Protein AF-A0A2E3KB56-F1 (afdb_monomer_lite)

Radius of gyration: 26.31 Å; chains: 1; bounding box: 54×17×83 Å

Foldseek 3Di:
DPPPDPVVVVVVVVVCCVVQNVVRVVVVVVVVVVVVVVVVVVVVVVVVVVVVVCVVDVCVVVVPPPPVPPPPPPPDDDDDDDPPPPPPPDDDDD

pLDDT: mean 76.58, std 15.92, range [46.5, 95.56]

Secondary structure (DSSP, 8-state):
-----HHHHHHHHHHHHHHH-TTHHHHHHHHHHHHHHHHHHHHHHHHHHHHHHHHHS-THHHHS--GGGTTTS-----------TT--------

Structure (mmCIF, N/CA/C/O backbone):
data_AF-A0A2E3KB56-F1
#
_entry.id   AF-A0A2E3KB56-F1
#
loop_
_atom_site.group_PDB
_atom_site.id
_atom_site.type_symbol
_atom_site.label_atom_id
_atom_site.label_alt_id
_atom_site.label_comp_id
_atom_site.label_asym_id
_atom_site.label_entity_id
_atom_site.label_seq_id
_atom_site.pdbx_PDB_ins_code
_atom_site.Cartn_x
_atom_site.Cartn_y
_atom_site.Cartn_z
_atom_site.occupancy
_atom_site.B_iso_or_equiv
_atom_site.auth_seq_id
_atom_site.auth_comp_id
_atom_site.auth_asym_id
_atom_site.auth_atom_id
_atom_site.pdbx_PDB_model_num
ATOM 1 N N . MET A 1 1 ? 20.390 -15.819 6.240 1.00 65.75 1 MET A N 1
ATOM 2 C CA . MET A 1 1 ? 19.424 -15.076 7.073 1.00 65.75 1 MET A CA 1
ATOM 3 C C . MET A 1 1 ? 19.138 -1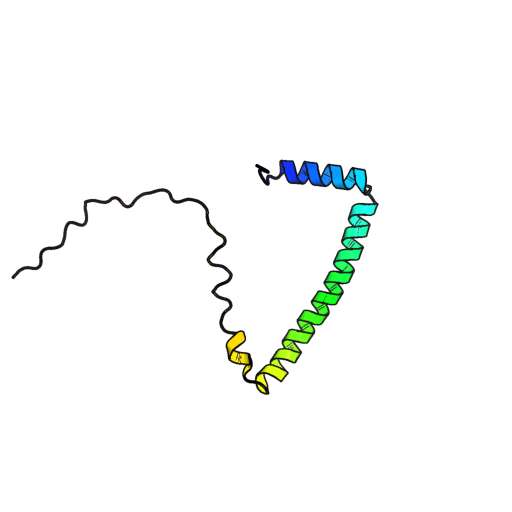3.795 6.321 1.00 65.75 1 MET A C 1
ATOM 5 O O . MET A 1 1 ? 20.094 -13.151 5.917 1.00 65.75 1 MET A O 1
ATOM 9 N N . LEU A 1 2 ? 17.873 -13.543 5.968 1.00 63.81 2 LEU A N 1
ATOM 10 C CA . LEU A 1 2 ? 17.495 -12.298 5.300 1.00 63.81 2 LEU A CA 1
ATOM 11 C C . LEU A 1 2 ? 17.599 -11.203 6.358 1.00 63.81 2 LEU A C 1
ATOM 13 O O . LEU A 1 2 ? 16.684 -11.049 7.164 1.00 63.81 2 LEU A O 1
ATOM 17 N N . ASP A 1 3 ? 18.739 -10.523 6.406 1.00 74.19 3 ASP A N 1
ATOM 18 C CA . ASP A 1 3 ? 18.854 -9.269 7.137 1.00 74.19 3 ASP A CA 1
ATOM 19 C C . ASP A 1 3 ? 17.890 -8.298 6.453 1.00 74.19 3 ASP A C 1
ATOM 21 O O . ASP A 1 3 ? 18.140 -7.823 5.350 1.00 74.19 3 ASP A O 1
ATOM 25 N N . LEU A 1 4 ? 16.705 -8.104 7.039 1.00 80.31 4 LEU A N 1
ATOM 26 C CA . LEU A 1 4 ? 15.681 -7.184 6.546 1.00 80.31 4 LEU A CA 1
ATOM 27 C C . LEU A 1 4 ? 16.160 -5.749 6.784 1.00 80.31 4 LEU A C 1
ATOM 29 O O . LEU A 1 4 ? 15.724 -5.065 7.707 1.00 80.31 4 LEU A O 1
ATOM 33 N N . GLY A 1 5 ? 17.106 -5.319 5.957 1.00 90.50 5 GLY A N 1
ATOM 34 C CA . GLY A 1 5 ? 17.648 -3.977 5.932 1.00 90.50 5 GLY A CA 1
ATOM 35 C C . GLY A 1 5 ? 17.040 -3.128 4.821 1.00 90.50 5 GLY A C 1
ATOM 36 O O . GLY A 1 5 ? 16.332 -3.592 3.922 1.00 90.50 5 GLY A O 1
ATOM 37 N N . TRP A 1 6 ? 17.383 -1.842 4.853 1.00 93.50 6 TRP A N 1
ATOM 38 C CA . TRP A 1 6 ? 17.057 -0.906 3.777 1.00 93.50 6 TRP A CA 1
ATOM 39 C C . TRP A 1 6 ? 17.611 -1.358 2.420 1.00 93.50 6 TRP A C 1
ATOM 41 O O . TRP A 1 6 ? 16.999 -1.084 1.389 1.00 93.50 6 TRP A O 1
ATOM 51 N N . GLN A 1 7 ? 18.738 -2.072 2.418 1.00 93.00 7 GLN A N 1
ATOM 52 C CA . GLN A 1 7 ? 19.420 -2.522 1.208 1.00 93.00 7 GLN A CA 1
ATOM 53 C C . GLN A 1 7 ? 18.666 -3.667 0.511 1.00 93.00 7 GLN A C 1
ATOM 55 O O . GLN A 1 7 ? 18.439 -3.606 -0.697 1.00 93.00 7 GLN A O 1
ATOM 60 N N . GLU A 1 8 ? 18.196 -4.662 1.263 1.00 90.75 8 GLU A N 1
ATOM 61 C CA . GLU A 1 8 ? 17.374 -5.767 0.765 1.00 90.75 8 GLU A CA 1
ATOM 62 C C . GLU A 1 8 ? 16.033 -5.271 0.223 1.00 90.75 8 GLU A C 1
ATOM 64 O O . GLU A 1 8 ? 15.620 -5.690 -0.859 1.00 90.75 8 GLU A O 1
ATOM 69 N N . LEU A 1 9 ? 15.373 -4.333 0.914 1.00 93.44 9 LEU A N 1
ATOM 70 C CA . LEU A 1 9 ? 14.150 -3.709 0.397 1.00 93.44 9 LEU A CA 1
ATOM 71 C C . LEU A 1 9 ? 14.398 -2.988 -0.931 1.00 93.44 9 LEU A C 1
ATOM 73 O O . LEU A 1 9 ? 13.567 -3.066 -1.836 1.00 93.44 9 LEU A O 1
ATOM 77 N N . PHE A 1 10 ? 15.546 -2.322 -1.075 1.00 94.56 10 PHE A N 1
ATOM 78 C CA . PHE A 1 10 ? 15.928 -1.670 -2.325 1.00 94.56 10 PHE A CA 1
ATOM 79 C C . PHE A 1 10 ? 16.135 -2.682 -3.454 1.00 94.56 10 PHE A C 1
ATOM 81 O O . PHE A 1 10 ? 15.638 -2.478 -4.562 1.00 94.56 10 PHE A O 1
ATOM 88 N N . LEU A 1 11 ? 16.816 -3.793 -3.166 1.00 94.31 11 LEU A N 1
ATOM 89 C CA . LEU A 1 11 ? 17.046 -4.869 -4.126 1.00 94.31 11 LEU A CA 1
ATOM 90 C C . LEU A 1 11 ? 15.725 -5.506 -4.578 1.00 94.31 11 LEU A C 1
ATOM 92 O O . LEU A 1 11 ? 15.489 -5.645 -5.777 1.00 94.31 11 LEU A O 1
ATOM 96 N N . ILE A 1 12 ? 14.836 -5.837 -3.638 1.00 93.44 12 ILE A N 1
ATOM 97 C CA . ILE A 1 12 ? 13.517 -6.412 -3.936 1.00 93.44 12 ILE A CA 1
ATOM 98 C C . ILE A 1 12 ? 12.666 -5.419 -4.733 1.00 93.44 12 ILE A C 1
ATOM 100 O O . ILE A 1 12 ? 12.034 -5.810 -5.711 1.00 93.44 12 ILE A O 1
ATOM 104 N N . SER A 1 13 ? 12.678 -4.137 -4.359 1.00 93.50 13 SER A N 1
ATOM 105 C CA . SER A 1 13 ? 11.981 -3.073 -5.090 1.00 93.50 13 SER A CA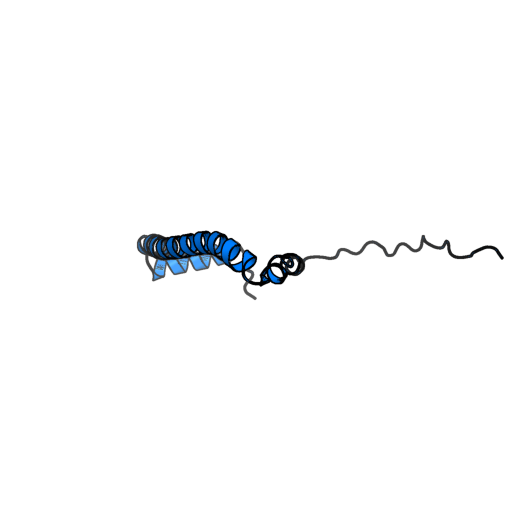 1
ATOM 106 C C . SER A 1 13 ? 12.483 -2.961 -6.531 1.00 93.50 13 SER A C 1
ATOM 108 O O . SER A 1 13 ? 11.683 -2.936 -7.464 1.00 93.50 13 SER A O 1
ATOM 110 N N . LEU A 1 14 ? 13.802 -2.985 -6.736 1.00 95.00 14 LEU A N 1
ATOM 111 C CA . LEU A 1 14 ? 14.405 -2.940 -8.066 1.00 95.00 14 LEU A CA 1
ATOM 112 C C . LEU A 1 14 ? 14.000 -4.154 -8.914 1.00 95.00 14 LEU A C 1
ATOM 114 O O . LEU A 1 14 ? 13.582 -3.992 -10.059 1.00 95.00 14 LEU A O 1
ATOM 118 N N . VAL A 1 15 ? 14.069 -5.361 -8.346 1.00 95.38 15 VAL A N 1
ATOM 119 C CA . VAL A 1 15 ? 13.649 -6.595 -9.027 1.00 95.38 15 VAL A CA 1
ATOM 120 C C . VAL A 1 15 ? 12.158 -6.548 -9.368 1.00 95.38 15 VAL A C 1
ATOM 122 O O . VAL A 1 15 ? 11.781 -6.845 -10.500 1.00 95.38 15 VAL A O 1
ATOM 125 N N . ALA A 1 16 ? 11.310 -6.115 -8.434 1.00 94.31 16 ALA A N 1
ATOM 126 C CA . ALA A 1 16 ? 9.876 -5.966 -8.659 1.00 94.31 16 ALA A CA 1
ATOM 127 C C . ALA A 1 16 ? 9.580 -4.970 -9.790 1.00 94.31 16 ALA A C 1
ATOM 129 O O . ALA A 1 16 ? 8.758 -5.257 -10.658 1.00 94.31 16 ALA A O 1
ATOM 130 N N . ILE A 1 17 ? 10.287 -3.836 -9.829 1.00 95.06 17 ILE A N 1
ATOM 131 C CA . ILE A 1 17 ? 10.187 -2.842 -10.903 1.00 95.06 17 ILE A CA 1
ATOM 132 C C . ILE A 1 17 ? 10.590 -3.435 -12.257 1.00 95.06 17 ILE A C 1
ATOM 134 O O . ILE A 1 17 ? 9.943 -3.130 -13.252 1.00 95.06 17 ILE A O 1
ATOM 138 N N . ILE A 1 18 ? 11.636 -4.260 -12.324 1.00 95.56 18 ILE A N 1
ATOM 139 C CA . ILE A 1 18 ? 12.085 -4.865 -13.588 1.00 95.56 18 ILE A CA 1
ATOM 140 C C . ILE A 1 18 ? 11.073 -5.899 -14.092 1.00 95.56 18 ILE A C 1
ATOM 142 O O . ILE A 1 18 ? 10.751 -5.910 -15.276 1.00 95.56 18 ILE A O 1
ATOM 146 N N . VAL A 1 19 ? 10.570 -6.757 -13.202 1.00 94.75 19 VAL A N 1
ATOM 147 C CA . VAL A 1 19 ? 9.652 -7.851 -13.556 1.00 94.75 19 VAL A CA 1
ATOM 148 C C . VAL A 1 19 ? 8.277 -7.327 -13.953 1.00 94.75 19 VAL A C 1
ATOM 150 O O . VAL A 1 19 ? 7.706 -7.765 -14.947 1.00 94.75 19 VAL A O 1
ATOM 153 N N . VAL A 1 20 ? 7.734 -6.407 -13.158 1.00 92.94 20 VAL A N 1
ATOM 154 C CA . VAL A 1 20 ? 6.394 -5.851 -13.366 1.00 92.94 20 VAL A CA 1
ATOM 155 C C . VAL A 1 20 ? 6.427 -4.698 -14.364 1.00 92.94 20 VAL A C 1
ATOM 157 O O . VAL A 1 20 ? 5.489 -4.523 -15.127 1.00 92.94 20 VAL A O 1
ATOM 160 N N . GLY A 1 21 ? 7.502 -3.913 -14.357 1.00 93.56 21 GLY A N 1
ATOM 161 C CA . GLY A 1 21 ? 7.627 -2.655 -15.079 1.00 93.56 21 GLY A CA 1
ATOM 162 C C . GLY A 1 21 ? 7.499 -1.440 -14.141 1.00 93.56 21 GLY A C 1
ATOM 163 O O . GLY A 1 21 ? 6.605 -1.394 -13.288 1.00 93.56 21 GLY A O 1
ATOM 164 N N . PRO A 1 22 ? 8.331 -0.390 -14.310 1.00 91.69 22 PRO A N 1
ATOM 165 C CA . PRO A 1 22 ? 8.321 0.803 -13.449 1.00 91.69 22 PRO A CA 1
ATOM 166 C C . PRO A 1 22 ? 7.019 1.605 -13.517 1.00 91.69 22 PRO A C 1
ATOM 168 O O . PRO A 1 22 ? 6.692 2.340 -12.588 1.00 91.69 22 PRO A O 1
ATOM 171 N N . LYS A 1 23 ? 6.276 1.484 -14.620 1.00 92.06 23 LYS A N 1
ATOM 172 C CA . LYS A 1 23 ? 4.987 2.158 -14.813 1.00 92.06 23 LYS A CA 1
ATOM 173 C C . LYS A 1 23 ? 3.821 1.336 -14.273 1.00 92.06 23 LYS A C 1
ATOM 175 O O . LYS A 1 23 ? 2.838 1.920 -13.830 1.00 92.06 23 LYS A O 1
ATOM 180 N N . ASP A 1 24 ? 3.957 0.015 -14.249 1.00 93.69 24 ASP A N 1
ATOM 181 C CA . ASP A 1 24 ? 2.875 -0.893 -13.879 1.00 93.69 24 ASP A CA 1
ATOM 182 C C . ASP A 1 24 ? 2.833 -1.142 -12.370 1.00 93.69 24 ASP A C 1
ATOM 184 O O . ASP A 1 24 ? 1.753 -1.162 -11.785 1.00 93.69 24 ASP A O 1
ATOM 188 N N . LEU A 1 25 ? 3.985 -1.184 -11.690 1.00 93.38 25 LEU A N 1
ATOM 189 C CA . LEU A 1 25 ? 4.058 -1.288 -10.227 1.00 93.38 25 LEU A CA 1
ATOM 190 C C . LEU A 1 25 ? 3.210 -0.225 -9.483 1.00 93.38 25 LEU A C 1
ATOM 192 O O . LEU A 1 25 ? 2.382 -0.603 -8.649 1.00 93.38 25 LEU A O 1
ATOM 196 N N . PRO A 1 26 ? 3.305 1.089 -9.780 1.00 89.62 26 PRO A N 1
ATOM 197 C CA . PRO A 1 26 ? 2.455 2.094 -9.134 1.00 89.62 26 PRO A CA 1
ATOM 198 C C . PRO A 1 26 ? 0.975 1.987 -9.534 1.00 89.62 26 PRO A C 1
ATOM 200 O O . PRO A 1 26 ? 0.096 2.335 -8.742 1.00 89.62 26 PRO A O 1
ATOM 203 N N . VAL A 1 27 ? 0.671 1.496 -10.738 1.00 93.56 27 VAL A N 1
ATOM 204 C CA . VAL A 1 27 ? -0.709 1.271 -11.197 1.00 93.56 27 VAL A CA 1
ATOM 205 C C . VAL A 1 27 ? -1.348 0.096 -10.447 1.00 93.56 27 VAL A C 1
ATOM 207 O O . VAL A 1 27 ? -2.497 0.198 -10.005 1.00 93.56 27 VAL A O 1
ATOM 210 N N . LEU A 1 28 ? -0.595 -0.981 -10.213 1.00 92.62 28 LEU A N 1
ATOM 211 C CA . LEU A 1 28 ? -1.022 -2.119 -9.398 1.00 92.62 28 LEU A CA 1
ATOM 212 C C . LEU A 1 28 ? -1.258 -1.704 -7.944 1.00 92.62 28 LEU A C 1
ATOM 214 O O . LEU A 1 28 ? -2.322 -1.994 -7.396 1.00 92.62 28 LEU A O 1
ATOM 218 N N . ILE A 1 29 ? -0.330 -0.948 -7.342 1.00 94.12 29 ILE A N 1
ATOM 219 C CA . ILE A 1 29 ? -0.497 -0.429 -5.975 1.00 94.12 29 ILE A CA 1
ATOM 220 C C . ILE A 1 29 ? -1.763 0.419 -5.873 1.00 94.12 29 ILE A C 1
ATOM 222 O O . ILE A 1 29 ? -2.535 0.236 -4.933 1.00 94.12 29 ILE A O 1
ATOM 226 N N . ARG A 1 30 ? -2.023 1.315 -6.836 1.00 94.19 30 ARG A N 1
ATOM 227 C CA . ARG A 1 30 ? -3.255 2.127 -6.877 1.00 94.19 30 ARG A CA 1
ATOM 228 C C . ARG A 1 30 ? -4.517 1.276 -6.976 1.00 94.19 30 ARG A C 1
ATOM 230 O O . ARG A 1 30 ? -5.523 1.597 -6.348 1.00 94.19 30 ARG A O 1
ATOM 237 N N . SER A 1 31 ? -4.466 0.193 -7.743 1.00 94.75 31 SER A N 1
ATOM 238 C CA . SER A 1 31 ? -5.597 -0.725 -7.908 1.00 94.75 31 SER A CA 1
ATOM 239 C C . SER A 1 31 ? -5.901 -1.463 -6.604 1.00 94.75 31 SER A C 1
ATOM 241 O O . SER A 1 31 ? -7.040 -1.449 -6.137 1.00 94.75 31 SER A O 1
ATOM 243 N N . ILE A 1 32 ? -4.865 -2.003 -5.959 1.00 95.38 32 ILE A N 1
ATOM 244 C CA . ILE A 1 32 ? -4.963 -2.684 -4.664 1.00 95.38 32 ILE A CA 1
ATOM 245 C C . ILE A 1 32 ? -5.430 -1.706 -3.580 1.00 95.38 32 ILE A C 1
ATOM 247 O O . ILE A 1 32 ? -6.389 -1.981 -2.864 1.00 95.38 32 ILE A O 1
ATOM 251 N N . THR A 1 33 ? -4.827 -0.518 -3.485 1.00 93.50 33 THR A N 1
ATOM 252 C CA . THR A 1 33 ? -5.227 0.484 -2.481 1.00 93.50 33 THR A CA 1
ATOM 253 C C . THR A 1 33 ? -6.648 0.992 -2.683 1.00 93.50 33 THR A C 1
ATOM 255 O O . THR A 1 33 ? -7.326 1.270 -1.697 1.00 93.50 33 THR A O 1
ATOM 258 N N . LYS A 1 34 ? -7.151 1.070 -3.920 1.00 94.25 34 LYS A N 1
ATOM 259 C CA . LYS A 1 34 ? -8.561 1.393 -4.178 1.00 94.25 34 LYS A CA 1
ATOM 260 C C . LYS A 1 34 ? -9.495 0.333 -3.586 1.00 94.25 34 LYS A C 1
ATOM 262 O O . LYS A 1 34 ? -10.488 0.698 -2.964 1.00 94.25 34 LYS A O 1
ATOM 267 N N . TRP A 1 35 ? -9.147 -0.948 -3.710 1.00 94.38 35 TRP A N 1
ATOM 268 C CA . TRP A 1 35 ? -9.910 -2.050 -3.115 1.00 94.38 35 TRP A CA 1
ATOM 269 C C . TRP A 1 35 ? -9.836 -2.019 -1.586 1.00 94.38 35 TRP A C 1
ATOM 271 O O . TRP A 1 35 ? -10.865 -2.071 -0.913 1.00 94.38 35 TRP A O 1
ATOM 281 N N . PHE A 1 36 ? -8.640 -1.813 -1.028 1.00 95.00 36 PHE A N 1
ATOM 282 C CA . PHE A 1 36 ? -8.457 -1.624 0.415 1.00 95.00 36 PHE A CA 1
ATOM 283 C C . PHE A 1 36 ? -9.218 -0.409 0.954 1.00 95.00 36 PHE A C 1
ATOM 285 O O . PHE A 1 36 ? -9.723 -0.453 2.072 1.00 95.00 36 PHE A O 1
ATOM 292 N N . ARG A 1 37 ? -9.344 0.676 0.182 1.00 93.75 37 ARG A N 1
ATOM 293 C CA . ARG A 1 37 ? -10.111 1.864 0.581 1.00 93.75 37 ARG A CA 1
ATOM 294 C C . ARG A 1 37 ? -11.600 1.555 0.711 1.00 93.75 37 ARG A C 1
ATOM 296 O O . ARG A 1 37 ? -12.222 2.023 1.661 1.00 93.75 37 ARG A O 1
ATOM 303 N N . THR A 1 38 ? -12.144 0.744 -0.194 1.00 91.88 38 THR A N 1
ATOM 304 C CA . THR A 1 38 ? -13.516 0.239 -0.085 1.00 91.88 38 THR A CA 1
ATOM 305 C C . THR A 1 38 ? -13.670 -0.634 1.157 1.00 91.88 38 THR A C 1
ATOM 307 O O . THR A 1 38 ? -14.534 -0.351 1.977 1.00 91.88 38 THR A O 1
ATOM 310 N N . VAL A 1 39 ? -12.786 -1.609 1.387 1.00 94.12 39 VAL A N 1
ATOM 311 C CA . VAL A 1 39 ? -12.830 -2.442 2.607 1.00 94.12 39 VAL A CA 1
ATOM 312 C C . VAL A 1 39 ? -12.755 -1.583 3.874 1.00 94.12 39 VAL A C 1
ATOM 314 O O . VAL A 1 39 ? -13.561 -1.753 4.786 1.00 94.12 39 VAL A O 1
ATOM 317 N N . LYS A 1 40 ? -11.860 -0.589 3.900 1.00 90.94 40 LYS A N 1
ATOM 318 C CA . LYS A 1 40 ? -11.729 0.363 5.006 1.00 90.94 40 LYS A CA 1
ATOM 319 C C . LYS A 1 40 ? -13.033 1.125 5.260 1.00 90.94 40 LYS A C 1
ATOM 321 O O . LYS A 1 40 ? -13.405 1.259 6.416 1.00 90.94 40 LYS A O 1
ATOM 326 N N . SER A 1 41 ? -13.745 1.585 4.223 1.00 88.81 41 SER A N 1
ATOM 327 C CA . SER A 1 41 ? -15.057 2.238 4.409 1.00 88.81 41 SER A CA 1
ATOM 328 C C . SER A 1 41 ? -16.085 1.336 5.085 1.00 88.81 41 SER A C 1
ATOM 330 O O . SER A 1 41 ? -16.805 1.805 5.95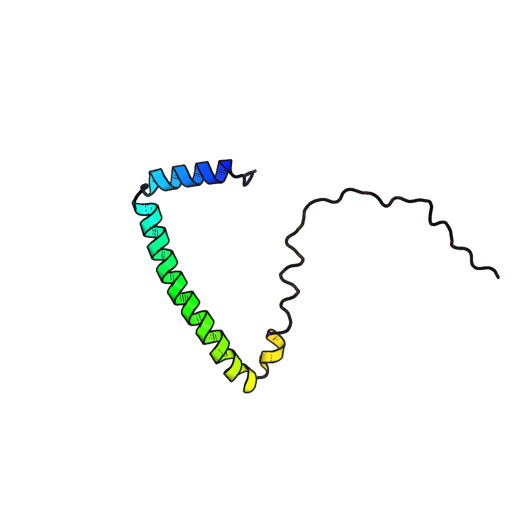8 1.00 88.81 41 SER A O 1
ATOM 332 N N . ILE A 1 42 ? -16.087 0.043 4.763 1.00 89.69 42 ILE A N 1
ATOM 333 C CA . ILE A 1 42 ? -17.022 -0.907 5.365 1.00 89.69 42 ILE A CA 1
ATOM 334 C C . ILE A 1 42 ? -16.658 -1.133 6.845 1.00 89.69 42 ILE A C 1
ATOM 336 O O . ILE A 1 42 ? -17.544 -1.144 7.689 1.00 89.69 42 ILE A O 1
ATOM 340 N N . VAL A 1 43 ? -15.366 -1.209 7.198 1.00 88.44 43 VAL A N 1
ATOM 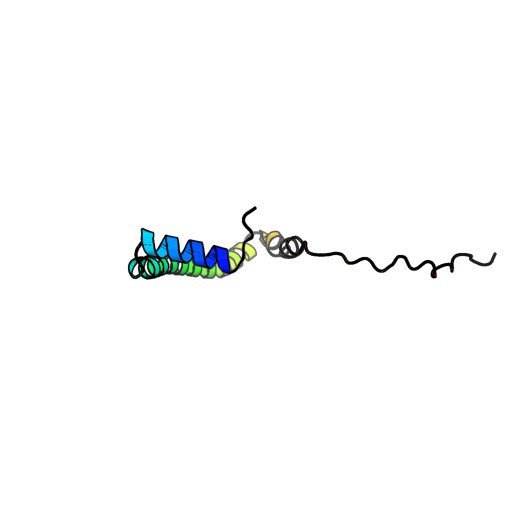341 C CA . VAL A 1 43 ? -14.894 -1.294 8.602 1.00 88.44 43 VAL A CA 1
ATOM 342 C C . VAL A 1 43 ? -15.331 -0.094 9.449 1.00 88.44 43 VAL A C 1
ATOM 344 O O . VAL A 1 43 ? -15.641 -0.262 10.627 1.00 88.44 43 VAL A O 1
ATOM 347 N N . TRP A 1 44 ? -15.378 1.113 8.878 1.00 87.31 44 TRP A N 1
ATOM 348 C CA . TRP A 1 44 ? -15.912 2.282 9.587 1.00 87.31 44 TRP A CA 1
ATOM 349 C C . TRP A 1 44 ? -17.410 2.133 9.861 1.00 87.31 44 TRP A C 1
ATOM 351 O O . TRP A 1 44 ? -17.830 2.281 1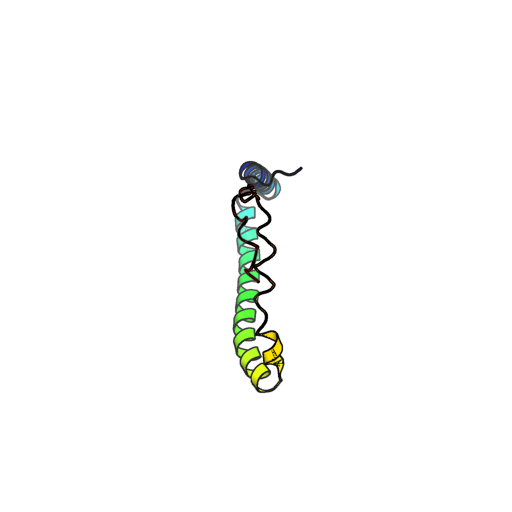1.000 1.00 87.31 44 TRP A O 1
ATOM 361 N N . THR A 1 45 ? -18.198 1.722 8.864 1.00 85.06 45 THR A N 1
ATOM 362 C CA . THR A 1 45 ? -19.640 1.471 9.040 1.00 85.06 45 THR A CA 1
ATOM 363 C C . THR A 1 45 ? -19.931 0.308 9.996 1.00 85.06 45 THR A C 1
ATOM 365 O O . THR A 1 45 ? -20.926 0.335 10.719 1.00 85.06 45 THR A O 1
ATOM 368 N N . PHE A 1 46 ? -19.062 -0.706 10.042 1.00 84.94 46 PHE A N 1
ATOM 369 C CA . PHE A 1 46 ? -19.176 -1.799 11.004 1.00 84.94 46 PHE A CA 1
ATOM 370 C C . PHE A 1 46 ? -18.983 -1.324 12.439 1.00 84.94 46 PHE A C 1
ATOM 372 O O . PHE A 1 46 ? -19.700 -1.806 13.294 1.00 84.94 46 PHE A O 1
ATOM 379 N N . GLN A 1 47 ? -18.070 -0.395 12.730 1.00 83.50 47 GLN A N 1
ATOM 380 C CA . GLN A 1 47 ? -17.902 0.112 14.100 1.00 83.50 47 GLN A CA 1
ATOM 381 C C . GLN A 1 47 ? -19.187 0.765 14.620 1.00 83.50 47 GLN A C 1
ATOM 383 O O . GLN A 1 47 ? -19.618 0.437 15.724 1.00 83.50 47 GLN A O 1
ATOM 388 N N . ASP A 1 48 ? -19.828 1.590 13.789 1.00 84.12 48 ASP A N 1
ATOM 389 C CA . ASP A 1 48 ? -21.095 2.251 14.122 1.00 84.12 48 ASP A CA 1
ATOM 390 C C . ASP A 1 48 ? -22.235 1.228 14.277 1.00 84.12 48 ASP A C 1
ATOM 392 O O . ASP A 1 48 ? -23.020 1.281 15.222 1.00 84.12 48 ASP A O 1
ATOM 396 N N . SER A 1 49 ? -22.295 0.234 13.384 1.00 79.19 49 SER A N 1
ATOM 397 C CA . SER A 1 49 ? -23.323 -0.820 13.423 1.00 79.19 49 SER A CA 1
ATOM 398 C C . SER A 1 49 ? -23.112 -1.806 14.580 1.00 79.19 49 SER A C 1
ATOM 400 O O . SER A 1 49 ? -24.069 -2.312 15.157 1.00 79.19 49 SER A O 1
ATOM 402 N N . LEU A 1 50 ? -21.858 -2.082 14.943 1.00 79.25 50 LEU A N 1
ATOM 403 C CA . LEU A 1 50 ? -21.498 -2.914 16.087 1.00 79.25 50 LEU A CA 1
ATOM 404 C C . LEU A 1 50 ? -21.800 -2.211 17.404 1.00 79.25 50 LEU A C 1
ATOM 406 O O . LEU A 1 50 ? -22.038 -2.897 18.384 1.00 79.25 50 LEU A O 1
ATOM 410 N N . GLU A 1 51 ? -21.796 -0.880 17.455 1.00 78.62 51 GLU A N 1
ATOM 411 C CA . GLU A 1 51 ? -22.227 -0.138 18.639 1.00 78.62 51 GLU A CA 1
ATOM 412 C C . GLU A 1 51 ? -23.727 -0.321 18.905 1.00 78.62 51 GLU A C 1
ATOM 414 O O . GLU A 1 51 ? -24.127 -0.518 20.050 1.00 78.62 51 GLU A O 1
ATOM 419 N N . GLU A 1 52 ? -24.536 -0.340 17.844 1.00 79.56 52 GLU A N 1
ATOM 420 C CA . GLU A 1 52 ? -25.968 -0.633 17.928 1.00 79.56 52 GLU A CA 1
ATOM 421 C C . GLU A 1 52 ? -26.222 -2.088 18.337 1.00 79.56 52 GLU A C 1
ATOM 423 O O . GLU A 1 52 ? -26.942 -2.361 19.295 1.00 79.56 52 GLU A O 1
ATOM 428 N N . ILE A 1 53 ? -25.529 -3.031 17.693 1.00 72.19 53 ILE A N 1
ATOM 429 C CA . ILE A 1 53 ? -25.643 -4.457 18.018 1.00 72.19 53 ILE A CA 1
ATOM 430 C C . ILE A 1 53 ? -25.094 -4.747 19.424 1.00 72.19 53 ILE A C 1
ATOM 432 O O . ILE A 1 53 ? -25.670 -5.561 20.134 1.00 72.19 53 ILE A O 1
ATOM 436 N N . ALA A 1 54 ? -24.027 -4.083 19.875 1.00 75.12 54 ALA A N 1
ATOM 437 C CA . ALA A 1 54 ? -23.457 -4.251 21.218 1.00 75.12 54 ALA A CA 1
ATOM 438 C C . ALA A 1 54 ? -24.315 -3.637 22.336 1.00 75.12 54 ALA A C 1
ATOM 440 O O . ALA A 1 54 ? -24.117 -3.964 23.509 1.00 75.12 54 ALA A O 1
ATOM 441 N N . ARG A 1 55 ? -25.248 -2.739 21.993 1.00 75.06 55 ARG A N 1
ATOM 442 C CA . ARG A 1 55 ? -26.303 -2.296 22.913 1.00 75.06 55 ARG A CA 1
ATOM 443 C C . ARG A 1 55 ? -27.392 -3.359 23.071 1.00 75.06 55 ARG A C 1
ATOM 445 O O . ARG A 1 55 ? -27.903 -3.514 24.175 1.00 75.06 55 ARG A O 1
ATOM 452 N N . GLU A 1 56 ? -27.711 -4.107 22.013 1.00 68.12 56 GLU A N 1
ATOM 453 C CA . GLU A 1 56 ? -28.744 -5.161 22.027 1.00 68.12 56 GLU A CA 1
ATOM 454 C C . GLU A 1 56 ? -28.223 -6.562 22.412 1.00 68.12 56 GLU A C 1
ATOM 456 O O . GLU A 1 56 ? -28.957 -7.369 22.978 1.00 68.12 56 GLU A O 1
ATOM 461 N N . THR A 1 57 ? -26.951 -6.862 22.150 1.00 64.75 57 THR A N 1
ATOM 462 C CA . THR A 1 57 ? -26.255 -8.104 22.527 1.00 64.75 57 THR A CA 1
ATOM 463 C C . THR A 1 57 ? -25.050 -7.767 23.400 1.00 64.75 57 THR A C 1
ATOM 465 O O . THR A 1 57 ? -24.357 -6.799 23.126 1.00 64.75 57 THR A O 1
ATOM 468 N N . GLU A 1 58 ? -24.768 -8.558 24.443 1.00 59.88 58 GLU A N 1
ATOM 469 C CA . GLU A 1 58 ? -23.722 -8.343 25.472 1.00 59.88 58 GLU A CA 1
ATOM 470 C C . GLU A 1 58 ? -22.246 -8.329 24.966 1.00 59.88 58 GLU A C 1
ATOM 472 O O . GLU A 1 58 ? -21.321 -8.757 25.659 1.00 59.88 58 GLU A O 1
ATOM 477 N N . LEU A 1 59 ? -21.974 -7.835 23.758 1.00 62.84 59 LEU A N 1
ATOM 478 C CA . LEU A 1 59 ? -20.666 -7.805 23.093 1.00 62.84 59 LEU A CA 1
ATOM 479 C C . LEU A 1 59 ? -19.652 -6.845 23.738 1.00 62.84 59 LEU A C 1
ATOM 481 O O . LEU A 1 59 ? -18.495 -6.802 23.322 1.00 62.84 59 LEU A O 1
ATOM 485 N N . GLN A 1 60 ? -20.051 -6.117 24.783 1.00 60.97 60 GLN A N 1
ATOM 486 C CA . GLN A 1 60 ? -19.191 -5.219 25.561 1.00 60.97 60 GLN A CA 1
ATOM 487 C C . GLN A 1 60 ? -17.930 -5.938 26.084 1.00 60.97 60 GLN A C 1
ATOM 489 O O . GLN A 1 60 ? -16.842 -5.373 26.051 1.00 60.97 60 GLN A O 1
ATOM 494 N N . LYS A 1 61 ? -18.031 -7.237 26.410 1.00 58.50 61 LYS A N 1
ATOM 495 C CA . LYS A 1 61 ? -16.910 -8.064 26.902 1.00 58.50 61 LYS A CA 1
ATOM 496 C C . LYS A 1 61 ? -15.770 -8.270 25.887 1.00 58.50 61 LYS A C 1
ATOM 498 O O . LYS A 1 61 ? -14.679 -8.665 26.285 1.00 58.50 61 LYS A O 1
ATOM 503 N N . PHE A 1 62 ? -15.995 -8.008 24.595 1.00 59.66 62 PHE A N 1
ATOM 504 C CA . PHE A 1 62 ? -14.968 -8.121 23.547 1.00 59.66 62 PHE A CA 1
ATOM 505 C C . PHE A 1 62 ? -14.239 -6.797 23.252 1.00 59.66 62 PHE A C 1
ATOM 507 O O . PHE A 1 62 ? -13.156 -6.827 22.671 1.00 59.66 62 PHE A O 1
ATOM 514 N N . ARG A 1 63 ? -14.803 -5.644 23.648 1.00 62.94 63 ARG A N 1
ATOM 515 C CA . ARG A 1 63 ? -14.203 -4.307 23.459 1.00 62.94 63 ARG A CA 1
ATOM 516 C C . ARG A 1 63 ? -13.030 -4.062 24.423 1.00 62.94 63 ARG A C 1
ATOM 518 O O . ARG A 1 63 ? -12.090 -3.364 24.057 1.00 62.94 63 ARG A O 1
ATOM 525 N N . ASP A 1 64 ? -13.069 -4.673 25.606 1.00 67.00 64 ASP A N 1
ATOM 526 C CA . ASP A 1 64 ? -12.240 -4.281 26.756 1.00 67.00 64 ASP A CA 1
ATOM 527 C C . ASP A 1 64 ? -10.855 -4.947 26.845 1.00 67.00 64 ASP A C 1
ATOM 529 O O . ASP A 1 64 ? -10.111 -4.654 27.774 1.00 67.00 64 ASP A O 1
ATOM 533 N N . ASN A 1 65 ? -10.448 -5.795 25.889 1.00 57.81 65 ASN A N 1
ATOM 534 C CA . ASN A 1 65 ? -9.110 -6.420 25.909 1.00 57.81 65 ASN A CA 1
ATOM 535 C C . ASN A 1 65 ? -8.208 -6.088 24.697 1.00 57.81 65 ASN A C 1
ATOM 537 O O . ASN A 1 65 ? -7.726 -7.001 24.020 1.00 57.81 65 ASN A O 1
ATOM 541 N N . PRO A 1 66 ? -7.923 -4.803 24.408 1.00 58.72 66 PRO A N 1
ATOM 542 C CA . PRO A 1 66 ? -6.889 -4.419 23.449 1.00 58.72 66 PRO A CA 1
ATOM 543 C C . PRO A 1 66 ? -5.451 -4.514 24.009 1.00 58.72 66 PRO A C 1
ATOM 545 O O . PRO A 1 66 ? -4.505 -4.445 23.224 1.00 58.72 66 PRO A O 1
ATOM 548 N N . GLU A 1 67 ? -5.252 -4.701 25.324 1.00 59.00 67 GLU A N 1
ATOM 549 C CA . GLU A 1 67 ? -3.917 -4.645 25.960 1.00 59.00 67 GLU A CA 1
ATOM 550 C C . GLU A 1 67 ? -2.978 -5.826 25.647 1.00 59.00 67 GLU A C 1
ATOM 552 O O . GLU A 1 67 ? -1.765 -5.674 25.739 1.00 59.00 67 GLU A O 1
ATOM 557 N N . TYR A 1 68 ? -3.465 -6.978 25.177 1.00 57.66 68 TYR A N 1
ATOM 558 C CA . TYR A 1 68 ? -2.581 -8.132 24.926 1.00 57.66 68 TYR A CA 1
ATOM 559 C C . 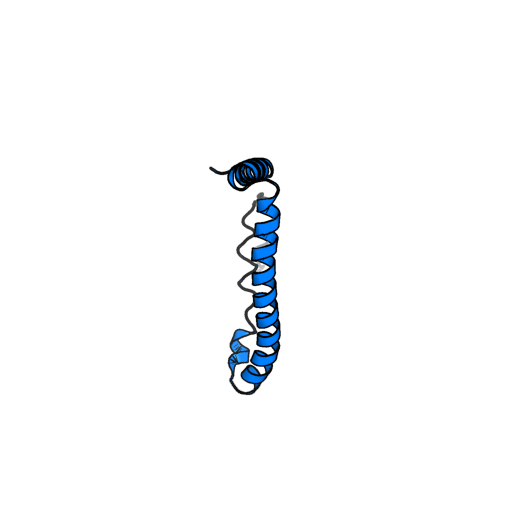TYR A 1 68 ? -1.808 -8.079 23.595 1.00 57.66 68 TYR A C 1
ATOM 561 O O . TYR A 1 68 ? -0.948 -8.928 23.350 1.00 57.66 68 TYR A O 1
ATOM 569 N N . PHE A 1 69 ? -2.099 -7.110 22.719 1.00 61.91 69 PHE A N 1
ATOM 570 C CA . PHE A 1 69 ? -1.556 -7.082 21.353 1.00 61.91 69 PHE A CA 1
ATOM 571 C C . PHE A 1 69 ? -0.289 -6.234 21.181 1.00 61.91 69 PHE A C 1
ATOM 573 O O . PHE A 1 69 ? 0.374 -6.361 20.153 1.00 61.91 69 PHE A O 1
ATOM 580 N N . ILE A 1 70 ? 0.073 -5.399 22.162 1.00 59.91 70 ILE A N 1
ATOM 581 C CA . ILE A 1 70 ? 1.209 -4.466 22.048 1.00 59.91 70 ILE A CA 1
ATOM 582 C C . ILE A 1 70 ? 2.442 -4.918 22.853 1.00 59.91 70 ILE A C 1
ATOM 584 O O . ILE A 1 70 ? 3.555 -4.530 22.516 1.00 59.91 70 ILE A O 1
ATOM 588 N N . GLU A 1 71 ? 2.297 -5.806 23.842 1.00 58.28 71 GLU A N 1
ATOM 589 C CA . GLU A 1 71 ? 3.399 -6.164 24.757 1.00 58.28 71 GLU A CA 1
ATOM 590 C C . GLU A 1 71 ? 4.440 -7.135 24.162 1.00 58.28 71 GLU A C 1
ATOM 592 O O . GLU A 1 71 ? 5.563 -7.207 24.644 1.00 58.28 71 GLU A O 1
ATOM 597 N N . LYS A 1 72 ? 4.125 -7.893 23.099 1.00 58.97 72 LYS A N 1
ATOM 598 C CA . LYS A 1 72 ? 4.982 -9.026 22.678 1.00 58.97 72 LYS A CA 1
ATOM 599 C C . LYS A 1 72 ? 5.848 -8.805 21.436 1.00 58.97 72 LYS A C 1
ATOM 601 O O . LYS A 1 72 ? 6.376 -9.776 20.897 1.00 58.97 72 LYS A O 1
ATOM 606 N N . SER A 1 73 ? 6.003 -7.565 20.969 1.00 65.88 73 SER A N 1
ATOM 607 C CA . SER A 1 73 ? 6.734 -7.274 19.725 1.00 65.88 73 SER A CA 1
ATOM 608 C C . SER A 1 73 ? 7.975 -6.383 19.879 1.00 65.88 73 SER A C 1
ATOM 610 O O . SER A 1 73 ? 8.507 -5.941 18.861 1.00 65.88 73 SER A O 1
ATOM 612 N N . ASP A 1 74 ? 8.485 -6.172 21.099 1.00 50.44 74 ASP A N 1
ATOM 613 C CA . ASP A 1 74 ? 9.752 -5.469 21.370 1.00 50.44 74 ASP A CA 1
ATOM 614 C C . ASP A 1 74 ? 10.824 -6.367 22.023 1.00 50.44 74 ASP A C 1
ATOM 616 O O . ASP A 1 74 ? 11.581 -5.974 22.903 1.00 50.44 74 ASP A O 1
ATOM 620 N N . GLY A 1 75 ? 10.977 -7.595 21.529 1.00 58.28 75 GLY A N 1
ATOM 621 C CA . GLY A 1 75 ? 12.180 -8.374 21.815 1.00 58.28 75 GLY A CA 1
ATOM 622 C C . GLY A 1 75 ? 13.428 -7.744 21.187 1.00 58.28 75 GLY A C 1
ATOM 623 O O . GLY A 1 75 ? 13.843 -8.193 20.124 1.00 58.28 75 GLY A O 1
ATOM 624 N N . GLN A 1 76 ? 14.044 -6.752 21.839 1.00 46.50 76 GLN A N 1
ATOM 625 C CA . GLN A 1 76 ? 15.429 -6.329 21.603 1.00 46.50 76 GLN A CA 1
ATOM 626 C C . GLN A 1 76 ? 16.082 -5.786 22.893 1.00 46.50 76 GLN A C 1
ATOM 628 O O . GLN A 1 76 ? 15.814 -4.674 23.333 1.00 46.50 76 GLN A O 1
ATOM 633 N N . VAL A 1 77 ? 17.060 -6.561 23.379 1.00 54.06 77 VAL A N 1
ATOM 634 C CA . VAL A 1 77 ? 18.256 -6.137 24.133 1.00 54.06 77 VAL A CA 1
ATOM 635 C C . VAL A 1 77 ? 18.089 -5.847 25.636 1.00 54.06 77 VAL A C 1
ATOM 637 O O . VAL A 1 77 ? 17.899 -4.716 26.070 1.00 54.06 77 VAL A O 1
ATOM 640 N N . SER A 1 78 ? 18.367 -6.868 26.458 1.00 55.66 78 SER A N 1
ATOM 641 C CA . SER A 1 78 ? 19.022 -6.651 27.755 1.00 55.66 78 SER A CA 1
ATOM 642 C C . SER A 1 78 ? 20.448 -6.126 27.552 1.00 55.66 78 SER A C 1
ATOM 644 O O . SER A 1 78 ? 21.248 -6.795 26.894 1.00 55.66 78 SER A O 1
ATOM 646 N N . PRO A 1 79 ? 20.835 -5.046 28.248 1.00 48.19 79 PRO A N 1
ATOM 647 C CA . PRO A 1 79 ? 22.132 -4.965 28.883 1.00 48.19 79 PRO A CA 1
ATOM 648 C C . PRO A 1 79 ? 21.932 -5.043 30.400 1.00 48.19 79 PRO A C 1
ATOM 650 O O . PRO A 1 79 ? 21.282 -4.208 31.024 1.00 48.19 79 PRO A O 1
ATOM 653 N N . ASN A 1 80 ? 22.505 -6.094 30.972 1.00 57.25 80 ASN A N 1
ATOM 654 C CA . ASN A 1 80 ? 22.764 -6.269 32.391 1.00 57.25 80 ASN A CA 1
ATOM 655 C C . ASN A 1 80 ? 23.239 -4.960 33.062 1.00 57.25 80 ASN A C 1
ATOM 657 O O . ASN A 1 80 ? 24.267 -4.420 32.647 1.00 57.25 80 ASN A O 1
ATOM 661 N N . LYS A 1 81 ? 22.543 -4.508 34.120 1.00 65.00 81 LYS A N 1
ATOM 662 C CA . LYS A 1 81 ? 23.182 -3.894 35.296 1.00 65.00 81 LYS A CA 1
ATOM 663 C C . LYS A 1 81 ? 22.250 -3.848 36.515 1.00 65.00 81 LYS A C 1
ATOM 665 O O . LYS A 1 81 ? 21.774 -2.776 36.877 1.00 65.00 81 LYS A O 1
ATOM 670 N N . THR A 1 82 ? 22.067 -4.981 37.192 1.00 56.50 82 THR A N 1
ATOM 671 C CA . THR A 1 82 ? 21.702 -4.960 38.624 1.00 56.50 82 THR A CA 1
ATOM 672 C C . THR A 1 82 ? 22.182 -6.202 39.372 1.00 56.50 82 THR A C 1
ATOM 674 O O . THR A 1 82 ? 21.492 -6.747 40.227 1.00 56.50 82 THR A O 1
ATOM 677 N N . ASP A 1 83 ? 23.425 -6.603 39.115 1.00 60.06 83 ASP A N 1
ATOM 678 C CA . ASP A 1 83 ? 24.221 -7.361 40.080 1.00 60.06 83 ASP A CA 1
ATOM 679 C C . ASP A 1 83 ? 24.779 -6.342 41.096 1.00 60.06 83 ASP A C 1
ATOM 681 O O . ASP A 1 83 ? 25.971 -6.039 41.101 1.00 60.06 83 ASP A O 1
ATOM 685 N N . ASP A 1 84 ? 23.911 -5.708 41.894 1.00 56.66 84 ASP A N 1
ATOM 686 C CA . ASP A 1 84 ? 24.356 -4.819 42.973 1.00 56.66 84 ASP A CA 1
ATOM 687 C C . ASP A 1 84 ? 24.361 -5.587 44.310 1.00 56.66 84 ASP A C 1
ATOM 689 O O . ASP A 1 84 ? 23.306 -5.777 44.924 1.00 56.66 84 ASP A O 1
ATOM 693 N N . PRO A 1 85 ? 25.527 -6.059 44.796 1.00 56.69 85 PRO A N 1
ATOM 694 C CA . PRO A 1 85 ? 25.648 -6.755 46.077 1.00 56.69 85 PRO A CA 1
ATOM 695 C C . PRO A 1 85 ? 25.509 -5.822 47.300 1.00 56.69 85 PRO A C 1
ATOM 697 O O . PRO A 1 85 ? 25.866 -6.228 48.415 1.00 56.69 85 PRO A O 1
ATOM 700 N N . ALA A 1 86 ? 25.046 -4.579 47.119 1.00 60.72 86 ALA A N 1
ATOM 701 C CA . ALA A 1 86 ? 24.900 -3.584 48.179 1.00 60.72 86 ALA A CA 1
ATOM 702 C C . ALA A 1 86 ? 23.558 -3.628 48.936 1.00 60.72 86 ALA A C 1
ATOM 704 O O . ALA A 1 86 ? 23.462 -3.016 49.999 1.00 60.72 86 ALA A O 1
ATOM 705 N N . ASN A 1 87 ? 22.544 -4.382 48.491 1.00 59.41 87 ASN A N 1
ATOM 706 C CA . ASN A 1 87 ? 21.314 -4.552 49.279 1.00 59.41 87 ASN A CA 1
ATOM 707 C C . ASN A 1 87 ? 21.444 -5.698 50.300 1.00 59.41 87 ASN A C 1
ATOM 709 O O . ASN A 1 87 ? 20.851 -6.765 50.154 1.00 59.41 87 ASN A O 1
ATOM 713 N N . ARG A 1 88 ? 22.265 -5.474 51.334 1.00 61.81 88 ARG A N 1
ATOM 714 C CA . ARG A 1 88 ? 22.492 -6.397 52.466 1.00 61.81 88 ARG A CA 1
ATOM 715 C C . ARG A 1 88 ? 21.695 -6.033 53.718 1.00 61.81 88 ARG A C 1
ATOM 717 O O . ARG A 1 88 ? 22.061 -6.439 54.816 1.00 61.81 88 ARG A O 1
ATOM 724 N N . ASN A 1 89 ? 20.608 -5.284 53.576 1.00 63.59 89 ASN A N 1
ATOM 725 C CA . ASN A 1 89 ? 19.790 -4.893 54.719 1.00 63.59 89 ASN A CA 1
ATOM 726 C C . ASN A 1 89 ? 18.608 -5.848 54.881 1.00 63.59 89 ASN A C 1
ATOM 728 O O . ASN A 1 89 ? 17.464 -5.503 54.604 1.00 63.59 89 ASN A O 1
ATOM 732 N N . ILE A 1 90 ? 18.915 -7.063 55.342 1.00 58.91 90 ILE A N 1
ATOM 733 C CA . ILE A 1 90 ? 17.946 -7.969 55.962 1.00 58.91 90 ILE A CA 1
ATOM 734 C C . ILE A 1 90 ? 18.597 -8.569 57.211 1.00 58.91 90 ILE A C 1
ATOM 736 O O . ILE A 1 90 ? 19.232 -9.614 57.130 1.00 58.91 90 ILE A O 1
ATOM 740 N N . LEU A 1 91 ? 18.417 -7.911 58.356 1.00 65.50 91 LEU A N 1
ATOM 741 C CA . LEU A 1 91 ? 18.214 -8.564 59.652 1.00 65.50 91 LEU A CA 1
ATOM 742 C C . LEU A 1 91 ? 17.264 -7.669 60.471 1.00 65.50 91 LEU A C 1
ATOM 744 O O . LEU A 1 91 ? 17.642 -6.541 60.790 1.00 65.50 91 LEU A O 1
ATOM 748 N N . PRO A 1 92 ? 16.028 -8.109 60.767 1.00 61.03 92 PRO A N 1
ATOM 749 C CA . PRO A 1 92 ? 15.207 -7.473 61.787 1.00 61.03 92 PRO A CA 1
ATOM 750 C C . PRO A 1 92 ? 15.759 -7.798 63.183 1.00 61.03 92 PRO A C 1
ATOM 752 O O . PRO A 1 92 ? 16.104 -8.940 63.478 1.00 61.03 92 PRO A O 1
ATOM 755 N N . ASP A 1 93 ? 15.845 -6.760 64.009 1.00 60.25 93 ASP A N 1
ATOM 756 C CA . ASP A 1 93 ? 16.128 -6.792 65.444 1.00 60.25 93 ASP A CA 1
ATOM 757 C C . ASP A 1 93 ? 15.003 -7.533 66.186 1.00 60.25 93 ASP A C 1
ATOM 759 O O . ASP A 1 93 ? 13.865 -7.055 66.181 1.00 60.25 93 ASP A O 1
ATOM 763 N N . ASN A 1 94 ? 15.314 -8.716 66.739 1.00 58.25 94 ASN A N 1
ATOM 764 C CA . ASN A 1 94 ? 14.652 -9.332 67.900 1.00 58.25 94 ASN A CA 1
ATOM 765 C C . ASN A 1 94 ? 15.432 -10.548 68.432 1.00 58.25 94 ASN A C 1
ATOM 767 O O . ASN A 1 94 ? 15.389 -11.614 67.773 1.00 58.25 94 ASN A O 1
#

Sequence (94 aa):
MLDLGWQELFLISLVAIIVVGPKDLPVLIRSITKWFRTVKSIVWTFQDSLEEIARETELQKFRDNPEYFIEKSDGQVSPNKTDDPANRNILPDN